Protein AF-A0A3B0SVL9-F1 (afdb_monomer_lite)

pLDDT: mean 78.17, std 12.05, range [46.22, 90.5]

Organism: NCBI:txid652676

Structure (mmCIF, N/CA/C/O backbone):
data_AF-A0A3B0SVL9-F1
#
_entry.id   AF-A0A3B0SVL9-F1
#
loop_
_atom_site.group_PDB
_atom_site.id
_atom_site.type_symbol
_atom_site.label_atom_id
_atom_site.label_alt_id
_atom_site.label_comp_id
_atom_site.label_asym_id
_atom_site.label_entity_id
_atom_site.label_seq_id
_atom_site.pdbx_PDB_ins_code
_atom_site.Cartn_x
_atom_site.Cartn_y
_atom_site.Cartn_z
_atom_site.occupancy
_atom_site.B_iso_or_equiv
_atom_site.auth_seq_id
_atom_site.auth_comp_id
_atom_site.auth_asym_id
_atom_site.auth_atom_id
_atom_site.pdbx_PDB_model_num
ATOM 1 N N . MET A 1 1 ? -23.549 -8.711 19.191 1.00 51.41 1 MET A N 1
ATOM 2 C CA . MET A 1 1 ? -23.671 -7.628 18.194 1.00 51.41 1 MET A CA 1
ATOM 3 C C . MET A 1 1 ? -22.413 -7.681 17.346 1.00 51.41 1 MET A C 1
ATOM 5 O O . MET A 1 1 ? -21.359 -7.804 17.965 1.00 51.41 1 MET A O 1
ATOM 9 N N . PRO A 1 2 ? -22.500 -7.694 16.004 1.00 63.06 2 PRO A N 1
ATOM 10 C CA . PRO A 1 2 ? -21.312 -7.568 15.161 1.00 63.06 2 PRO A CA 1
ATOM 11 C C . PRO A 1 2 ? -20.611 -6.244 15.475 1.00 63.06 2 PRO A C 1
ATOM 13 O O . PRO A 1 2 ? -21.262 -5.257 15.828 1.00 63.06 2 PRO A O 1
ATOM 16 N N . SER A 1 3 ? -19.283 -6.250 15.451 1.00 75.31 3 SER A N 1
ATOM 17 C CA . SER A 1 3 ? -18.502 -5.040 15.679 1.00 75.31 3 SER A CA 1
ATOM 18 C C . SER A 1 3 ? -18.530 -4.148 14.426 1.00 75.31 3 SER A C 1
ATOM 20 O O . SER A 1 3 ? -18.706 -4.655 13.318 1.00 75.31 3 SER A O 1
ATOM 22 N N . PRO A 1 4 ? -18.304 -2.827 14.550 1.00 76.62 4 PRO A N 1
ATOM 23 C CA . PRO A 1 4 ? -18.267 -1.923 13.396 1.00 76.62 4 PRO A CA 1
ATOM 24 C C . PRO A 1 4 ? -17.270 -2.338 12.301 1.00 76.62 4 PRO A C 1
ATOM 26 O O . PRO A 1 4 ? -17.451 -1.992 11.136 1.00 76.62 4 PRO A O 1
ATOM 29 N N . ILE A 1 5 ? -16.219 -3.085 12.661 1.00 78.06 5 ILE A N 1
ATOM 30 C CA . ILE A 1 5 ? -15.244 -3.612 11.703 1.00 78.06 5 ILE A CA 1
ATOM 31 C C . ILE A 1 5 ? -15.763 -4.864 10.971 1.00 78.06 5 ILE A C 1
ATOM 33 O O . ILE A 1 5 ? -15.481 -5.024 9.784 1.00 78.06 5 ILE A O 1
ATOM 37 N N . ASP A 1 6 ? -16.598 -5.689 11.613 1.00 79.69 6 ASP A N 1
ATOM 38 C CA . ASP A 1 6 ? -17.263 -6.833 10.968 1.00 79.69 6 ASP A CA 1
ATOM 39 C C . ASP A 1 6 ? -18.224 -6.362 9.865 1.00 79.69 6 ASP A C 1
ATOM 41 O O . ASP A 1 6 ? -18.243 -6.925 8.767 1.00 79.69 6 ASP A O 1
ATOM 45 N N . ASP A 1 7 ? -18.956 -5.272 10.115 1.00 83.81 7 ASP A N 1
ATOM 46 C CA . ASP A 1 7 ? -19.857 -4.660 9.131 1.00 83.81 7 ASP A CA 1
ATOM 47 C C . ASP A 1 7 ? -19.091 -4.082 7.928 1.00 83.81 7 ASP A C 1
ATOM 49 O O . ASP A 1 7 ? -19.568 -4.147 6.790 1.00 83.81 7 ASP A O 1
ATOM 53 N N . LEU A 1 8 ? -17.887 -3.539 8.149 1.00 85.25 8 LEU A N 1
ATOM 54 C CA . LEU A 1 8 ? -17.014 -3.078 7.066 1.00 85.25 8 LEU A CA 1
ATOM 55 C C . LEU A 1 8 ? -16.489 -4.248 6.233 1.00 85.25 8 LEU A C 1
ATOM 57 O O . LEU A 1 8 ? -16.515 -4.176 5.003 1.00 85.25 8 LEU A O 1
ATOM 61 N N . PHE A 1 9 ? -16.057 -5.342 6.867 1.00 85.12 9 PHE A N 1
ATOM 62 C CA . PHE A 1 9 ? -15.610 -6.533 6.142 1.00 85.12 9 PHE A CA 1
ATOM 63 C C . PHE A 1 9 ? -16.736 -7.165 5.320 1.00 85.12 9 PHE A C 1
ATOM 65 O O . PHE A 1 9 ? -16.508 -7.534 4.164 1.00 85.12 9 PHE A O 1
ATOM 72 N N . ALA A 1 10 ? -17.957 -7.217 5.858 1.00 87.12 10 ALA A N 1
ATOM 73 C CA . ALA A 1 10 ? -19.128 -7.685 5.123 1.00 87.12 10 ALA A CA 1
ATOM 74 C C . ALA A 1 10 ? -19.401 -6.824 3.875 1.00 87.12 10 ALA A C 1
ATOM 76 O O . ALA A 1 10 ? -19.573 -7.361 2.779 1.00 87.12 10 ALA A O 1
ATOM 77 N N . GLN A 1 11 ? -19.352 -5.493 4.002 1.00 86.69 11 GLN A N 1
ATOM 78 C CA . GLN A 1 11 ? -19.545 -4.573 2.872 1.00 86.69 11 GLN A CA 1
ATOM 79 C C . GLN A 1 11 ? -18.425 -4.663 1.822 1.00 86.69 11 GLN A C 1
ATOM 81 O O . GLN A 1 11 ? -18.690 -4.597 0.620 1.00 86.69 11 GLN A O 1
ATOM 86 N N . ILE A 1 12 ? -17.170 -4.842 2.246 1.00 88.06 12 ILE A N 1
ATOM 87 C CA . ILE A 1 12 ? -16.035 -5.052 1.334 1.00 88.06 12 ILE A CA 1
ATOM 88 C C . ILE A 1 12 ? -16.207 -6.363 0.557 1.00 88.06 12 ILE A C 1
ATOM 90 O O . ILE A 1 12 ? -15.920 -6.403 -0.644 1.00 88.06 12 ILE A O 1
ATOM 94 N N . SER A 1 13 ? -16.675 -7.422 1.220 1.00 87.25 13 SER A N 1
ATOM 95 C CA . SER A 1 13 ? -16.928 -8.725 0.599 1.00 87.25 13 SER A CA 1
ATOM 96 C C . SER A 1 13 ? -18.063 -8.656 -0.433 1.00 87.25 13 SER A C 1
ATOM 98 O O . SER A 1 13 ? -17.896 -9.123 -1.564 1.00 87.25 13 SER A O 1
ATOM 100 N N . ASP A 1 14 ? -19.166 -7.971 -0.105 1.00 90.50 14 ASP A N 1
ATOM 101 C CA . ASP A 1 14 ? -20.273 -7.717 -1.041 1.00 90.50 14 ASP A CA 1
ATOM 102 C C . ASP A 1 14 ? -19.797 -6.944 -2.280 1.00 90.50 14 ASP A C 1
ATOM 104 O O . ASP A 1 14 ? -20.001 -7.378 -3.416 1.00 90.50 14 ASP A O 1
ATOM 108 N N . LEU A 1 15 ? -19.069 -5.837 -2.083 1.00 87.50 15 LEU A N 1
ATOM 109 C CA . LEU A 1 15 ? -18.521 -5.055 -3.195 1.00 87.50 15 LEU A CA 1
ATOM 110 C C . LEU A 1 15 ? -17.553 -5.865 -4.052 1.00 87.50 15 LEU A C 1
ATOM 112 O O . LEU A 1 15 ? -17.566 -5.729 -5.271 1.00 87.50 15 LEU A O 1
ATOM 116 N N . SER A 1 16 ? -16.719 -6.703 -3.440 1.00 87.25 16 SER A N 1
ATOM 117 C CA . SER A 1 16 ? -15.770 -7.545 -4.175 1.00 87.25 16 SER A CA 1
ATOM 118 C C . SER A 1 16 ? -16.494 -8.562 -5.051 1.00 87.25 16 SER A C 1
ATOM 120 O O . SER A 1 16 ? -16.136 -8.714 -6.216 1.00 87.25 16 SER A O 1
ATOM 122 N N . THR A 1 17 ? -17.555 -9.177 -4.528 1.00 89.69 17 THR A N 1
ATOM 123 C CA . THR A 1 17 ? -18.405 -10.113 -5.277 1.00 89.69 17 THR A CA 1
ATOM 124 C C . THR A 1 17 ? -19.096 -9.412 -6.447 1.00 89.69 17 THR A C 1
ATOM 126 O O . THR A 1 17 ? -19.097 -9.917 -7.567 1.00 89.69 17 THR A O 1
ATOM 129 N N . ARG A 1 18 ? -19.623 -8.203 -6.221 1.00 87.69 18 ARG A N 1
ATOM 130 C CA . ARG A 1 18 ? -20.290 -7.406 -7.263 1.00 87.69 18 ARG A CA 1
ATOM 131 C C . ARG A 1 18 ? -19.320 -6.943 -8.341 1.00 87.69 18 ARG A C 1
ATOM 133 O O . ARG A 1 18 ? -19.654 -7.030 -9.510 1.00 87.69 18 ARG A O 1
ATOM 140 N N . ILE A 1 19 ? -18.119 -6.502 -7.968 1.00 87.75 19 ILE A N 1
ATOM 141 C CA . ILE A 1 19 ? -17.065 -6.113 -8.919 1.00 87.75 19 ILE A CA 1
ATOM 142 C C . ILE A 1 19 ? -16.617 -7.312 -9.758 1.00 87.75 19 ILE A C 1
ATOM 144 O O . ILE A 1 19 ? -16.438 -7.163 -10.961 1.00 87.75 19 ILE A O 1
ATOM 148 N N . ALA A 1 20 ? -16.460 -8.490 -9.146 1.00 87.75 20 ALA A N 1
ATOM 149 C CA . ALA A 1 20 ? -16.046 -9.704 -9.850 1.00 87.75 20 ALA A CA 1
ATOM 150 C C . ALA A 1 20 ? -17.087 -10.191 -10.872 1.00 87.75 20 ALA A C 1
ATOM 152 O O . ALA A 1 20 ? -16.723 -10.827 -11.855 1.00 87.75 20 ALA A O 1
ATOM 153 N N . ALA A 1 21 ? -18.367 -9.882 -10.650 1.00 89.94 21 ALA A N 1
ATOM 154 C CA . ALA A 1 21 ? -19.454 -10.200 -11.571 1.00 89.94 21 ALA A CA 1
ATOM 155 C C . ALA A 1 21 ? -19.612 -9.187 -12.724 1.00 89.94 21 ALA A C 1
ATOM 157 O O . ALA A 1 21 ? -20.416 -9.427 -13.623 1.00 89.94 21 ALA A O 1
ATOM 158 N N . LEU A 1 22 ? -18.892 -8.058 -12.700 1.00 88.88 22 LEU A N 1
ATOM 159 C CA . LEU A 1 22 ? -18.937 -7.037 -13.748 1.00 88.88 22 LEU A CA 1
ATOM 160 C C . LEU A 1 22 ? -17.785 -7.208 -14.734 1.00 88.88 22 LEU A C 1
ATOM 162 O O . LEU A 1 22 ? -16.648 -7.470 -14.339 1.00 88.88 22 LEU A O 1
ATOM 166 N N . ASP A 1 23 ? -18.059 -6.949 -16.009 1.00 87.62 23 ASP A N 1
ATOM 167 C CA . ASP A 1 23 ? -17.023 -6.875 -17.036 1.00 87.62 23 ASP A CA 1
ATOM 168 C C . ASP A 1 23 ? -16.030 -5.736 -16.759 1.00 87.62 23 ASP A C 1
ATOM 170 O O . ASP A 1 23 ? -16.363 -4.721 -16.140 1.00 87.62 23 ASP A O 1
ATOM 174 N N . GLU A 1 24 ? -14.787 -5.878 -17.223 1.00 80.31 24 GLU A N 1
ATOM 175 C CA . GLU A 1 24 ? -13.749 -4.847 -17.029 1.00 80.31 24 GLU A CA 1
ATOM 176 C C . GLU A 1 24 ? -14.094 -3.510 -17.693 1.00 80.31 24 GLU A C 1
ATOM 178 O O . GLU A 1 24 ? -13.673 -2.449 -17.229 1.00 80.31 24 GLU A O 1
ATOM 183 N N . SER A 1 25 ? -14.888 -3.552 -18.762 1.00 86.19 25 SER A N 1
ATOM 184 C CA . SER A 1 25 ? -15.361 -2.377 -19.490 1.00 86.19 25 SER A CA 1
ATOM 185 C C . SER A 1 25 ? -16.575 -1.704 -18.840 1.00 86.19 25 SER A C 1
ATOM 187 O O . SER A 1 25 ? -16.985 -0.633 -19.297 1.00 86.19 25 SER A O 1
ATOM 189 N N . ASP A 1 26 ? -17.142 -2.281 -17.774 1.00 84.12 26 ASP A N 1
ATOM 190 C CA . ASP A 1 26 ? -18.340 -1.744 -17.142 1.00 84.12 26 ASP A CA 1
ATOM 191 C C . ASP A 1 26 ? -18.043 -0.395 -16.446 1.00 84.12 26 ASP A C 1
ATOM 193 O O . ASP A 1 26 ? -17.188 -0.303 -15.554 1.00 84.12 26 ASP A O 1
ATOM 197 N N . PRO A 1 27 ? -18.759 0.690 -16.798 1.00 84.38 27 PRO A N 1
ATOM 198 C CA . PRO A 1 27 ? -18.498 2.021 -16.252 1.00 84.38 27 PRO A CA 1
ATOM 199 C C . PRO A 1 27 ? -18.781 2.126 -14.744 1.00 84.38 27 PRO A C 1
ATOM 201 O O . PRO A 1 27 ? -18.231 2.998 -14.061 1.00 84.38 27 PRO A O 1
ATOM 204 N N . THR A 1 28 ? -19.624 1.249 -14.195 1.00 87.50 28 THR A N 1
ATOM 205 C CA . THR A 1 28 ? -19.950 1.200 -12.765 1.00 87.50 28 THR A CA 1
ATOM 206 C C . THR A 1 28 ? -18.858 0.518 -11.945 1.00 87.50 28 THR A C 1
ATOM 208 O O . THR A 1 28 ? -18.678 0.863 -10.771 1.00 87.50 28 THR A O 1
ATOM 211 N N . ARG A 1 29 ? -18.046 -0.348 -12.567 1.00 86.19 29 ARG A N 1
ATOM 212 C CA . ARG A 1 29 ? -16.949 -1.077 -11.917 1.00 86.19 29 ARG A CA 1
ATOM 213 C C . ARG A 1 29 ? -15.943 -0.141 -11.252 1.00 86.19 29 ARG A C 1
ATOM 215 O O . ARG A 1 29 ? -15.697 -0.264 -10.054 1.00 86.19 29 ARG A O 1
ATOM 222 N N . LYS A 1 30 ? -15.483 0.900 -11.958 1.00 84.25 30 LYS A N 1
ATOM 223 C CA . LYS A 1 30 ? -14.562 1.920 -11.402 1.00 84.25 30 LYS A CA 1
ATOM 224 C C . LYS A 1 30 ? -15.134 2.666 -10.194 1.00 84.25 30 LYS A C 1
ATOM 226 O O . LYS A 1 30 ? -14.398 3.130 -9.323 1.00 84.25 30 LYS A O 1
ATOM 231 N N . LYS A 1 31 ? -16.456 2.863 -10.138 1.00 87.19 31 LYS A N 1
ATOM 232 C CA . LYS A 1 31 ? -17.105 3.501 -8.982 1.00 87.19 31 LYS A CA 1
ATOM 233 C C . LYS A 1 31 ? -17.123 2.550 -7.785 1.00 87.19 31 LYS A C 1
ATOM 235 O O . LYS A 1 31 ? -16.811 2.976 -6.676 1.00 87.19 31 LYS A O 1
ATOM 240 N N . LEU A 1 32 ? -17.444 1.280 -8.013 1.00 86.12 32 LEU A N 1
ATOM 241 C CA . LEU A 1 32 ? -17.458 0.258 -6.968 1.00 86.12 32 LEU A CA 1
ATOM 242 C C . LEU A 1 32 ? -16.052 -0.034 -6.432 1.00 86.12 32 LEU A C 1
ATOM 244 O O . LEU A 1 32 ? -15.886 -0.153 -5.223 1.00 86.12 32 LEU A O 1
ATOM 248 N N . GLU A 1 33 ? -15.033 -0.064 -7.291 1.00 85.88 33 GLU A N 1
ATOM 249 C CA . GLU A 1 33 ? -13.631 -0.224 -6.884 1.00 85.88 33 GLU A CA 1
ATOM 250 C C . GLU A 1 33 ? -13.172 0.916 -5.973 1.00 85.88 33 GLU A C 1
ATOM 252 O O . GLU A 1 33 ? -12.617 0.655 -4.907 1.00 85.88 33 GLU A O 1
ATOM 257 N N . ARG A 1 34 ? -13.491 2.172 -6.319 1.00 85.19 34 ARG A N 1
ATOM 258 C CA . ARG A 1 34 ? -13.214 3.326 -5.446 1.00 85.19 34 ARG A CA 1
ATOM 259 C C . ARG A 1 34 ? -13.925 3.219 -4.098 1.00 85.19 34 ARG A C 1
ATOM 261 O O . ARG A 1 34 ? -13.316 3.485 -3.065 1.00 85.19 34 ARG A O 1
ATOM 268 N N . ASN A 1 35 ? -15.188 2.790 -4.089 1.00 85.69 35 ASN A N 1
ATOM 269 C CA . ASN A 1 35 ? -15.923 2.568 -2.842 1.00 85.69 35 ASN A CA 1
ATOM 270 C C . ASN A 1 35 ? -15.291 1.451 -1.997 1.00 85.69 35 ASN A C 1
ATOM 272 O O . ASN A 1 35 ? -15.164 1.603 -0.785 1.00 85.69 35 ASN A O 1
ATOM 276 N N . ARG A 1 36 ? -14.847 0.358 -2.628 1.00 87.38 36 ARG A N 1
ATOM 277 C CA . ARG A 1 36 ? -14.160 -0.749 -1.951 1.00 87.38 36 ARG A CA 1
ATOM 278 C C . ARG A 1 36 ? -12.841 -0.292 -1.327 1.00 87.38 36 ARG A C 1
ATOM 280 O O . ARG A 1 36 ? -12.551 -0.682 -0.201 1.00 87.38 36 ARG A O 1
ATOM 287 N N . VAL A 1 37 ? -12.059 0.530 -2.033 1.00 83.81 37 VAL A N 1
ATOM 288 C CA . VAL A 1 37 ? -10.816 1.121 -1.502 1.00 83.81 37 VAL A CA 1
ATOM 289 C C . VAL A 1 37 ? -11.117 1.986 -0.280 1.00 83.81 37 VAL A C 1
ATOM 291 O O . VAL A 1 37 ? -10.548 1.749 0.779 1.00 83.81 37 VAL A O 1
ATOM 294 N N . ARG A 1 38 ? -12.107 2.882 -0.367 1.00 85.19 38 ARG A N 1
ATOM 295 C CA . ARG A 1 38 ? -12.511 3.722 0.769 1.00 85.19 38 ARG A CA 1
ATOM 296 C C . ARG A 1 38 ? -12.923 2.901 1.998 1.00 85.19 38 ARG A C 1
ATOM 298 O O . ARG A 1 38 ? -12.527 3.240 3.108 1.00 85.19 38 ARG A O 1
ATOM 305 N N . LEU A 1 39 ? -13.714 1.838 1.825 1.00 85.12 39 LEU A N 1
ATOM 306 C CA . LEU A 1 39 ? -14.107 0.976 2.947 1.00 85.12 39 LEU A CA 1
ATOM 307 C C . LEU A 1 39 ? -12.910 0.219 3.537 1.00 85.12 39 LEU A C 1
ATOM 309 O O . LEU A 1 39 ? -12.837 0.059 4.753 1.00 85.12 39 LEU A O 1
ATOM 313 N N . ARG A 1 40 ? -11.956 -0.213 2.701 1.00 84.81 40 ARG A N 1
ATOM 314 C CA . ARG A 1 40 ? -10.697 -0.813 3.169 1.00 84.81 40 ARG A CA 1
ATOM 315 C C . ARG A 1 40 ? -9.874 0.168 3.995 1.00 84.81 40 ARG A C 1
ATOM 317 O O . ARG A 1 40 ? -9.377 -0.225 5.044 1.00 84.81 40 ARG A O 1
ATOM 324 N N . ASP A 1 41 ? -9.783 1.423 3.569 1.00 80.81 41 ASP A N 1
ATOM 325 C CA . ASP A 1 41 ? -9.073 2.459 4.322 1.00 80.81 41 ASP A CA 1
ATOM 326 C C . ASP A 1 41 ? -9.753 2.745 5.669 1.00 80.81 41 ASP A C 1
ATOM 328 O O . ASP A 1 41 ? -9.077 2.881 6.686 1.00 80.81 41 ASP A O 1
ATOM 332 N N . GLN A 1 42 ? -11.091 2.759 5.710 1.00 81.56 42 GLN A N 1
ATOM 333 C CA . GLN A 1 42 ? -11.843 2.883 6.965 1.00 81.56 42 GLN A CA 1
ATOM 334 C C . GLN A 1 42 ? -11.622 1.683 7.894 1.00 81.56 42 GLN A C 1
ATOM 336 O O . GLN A 1 42 ? -11.396 1.871 9.087 1.00 81.56 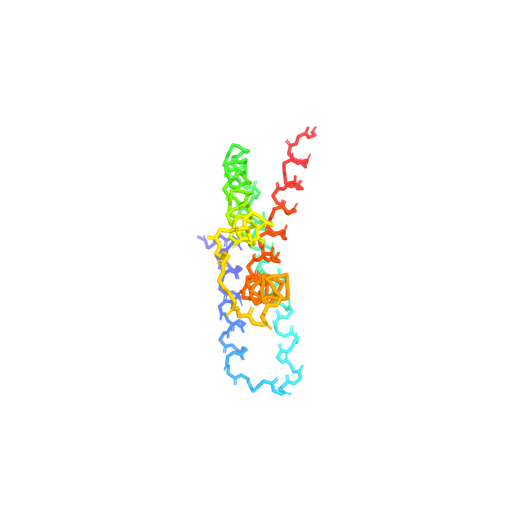42 GLN A O 1
ATOM 341 N N . ALA A 1 43 ? -11.644 0.459 7.360 1.00 82.19 43 ALA A N 1
ATOM 342 C CA . ALA A 1 43 ? -11.381 -0.746 8.143 1.00 82.19 43 ALA A CA 1
ATOM 343 C C . ALA A 1 43 ? -9.946 -0.757 8.689 1.00 82.19 43 ALA A C 1
ATOM 345 O O . ALA A 1 43 ? -9.742 -1.090 9.854 1.00 82.19 43 ALA A O 1
ATOM 346 N N . ALA A 1 44 ? -8.971 -0.335 7.878 1.00 77.75 44 ALA A N 1
ATOM 347 C CA . ALA A 1 44 ? -7.584 -0.181 8.301 1.00 77.75 44 ALA A CA 1
ATOM 348 C C . ALA A 1 44 ? -7.453 0.859 9.421 1.00 77.75 44 ALA A C 1
ATOM 350 O O . ALA A 1 44 ? -6.834 0.572 10.436 1.00 77.75 44 ALA A O 1
ATOM 351 N N . SER A 1 45 ? -8.105 2.019 9.293 1.00 78.31 45 SER A N 1
ATOM 352 C CA . SER A 1 45 ? -8.098 3.058 10.330 1.00 78.31 45 SER A CA 1
ATOM 353 C C . SER A 1 45 ? -8.685 2.568 11.659 1.00 78.31 45 SER A C 1
ATOM 355 O O . SER A 1 45 ? -8.089 2.813 12.704 1.00 78.31 45 SER A O 1
ATOM 357 N N . ILE A 1 46 ? -9.800 1.826 11.641 1.00 77.94 46 ILE A N 1
ATOM 358 C CA . ILE A 1 46 ? -10.388 1.243 12.861 1.00 77.94 46 ILE A CA 1
ATOM 359 C C . ILE A 1 46 ? -9.475 0.166 13.454 1.00 77.94 46 ILE A C 1
ATOM 361 O O . ILE A 1 46 ? -9.287 0.125 14.668 1.00 77.94 46 ILE A O 1
ATOM 365 N N . ALA A 1 47 ? -8.903 -0.696 12.609 1.00 74.88 47 ALA A N 1
ATOM 366 C CA . ALA A 1 47 ? -7.965 -1.721 13.053 1.00 74.88 47 ALA A CA 1
ATOM 367 C C . ALA A 1 47 ? -6.710 -1.105 13.683 1.00 74.88 47 ALA A C 1
ATOM 369 O O . ALA A 1 47 ? -6.203 -1.628 14.672 1.00 74.88 47 ALA A O 1
ATOM 370 N N . ASP A 1 48 ? -6.229 0.010 13.133 1.00 72.31 48 ASP A N 1
ATOM 371 C CA . ASP A 1 48 ? -5.040 0.707 13.606 1.00 72.31 48 ASP A CA 1
ATOM 372 C C . ASP A 1 48 ? -5.306 1.571 14.855 1.00 72.31 48 ASP A C 1
ATOM 374 O O . ASP A 1 48 ? -4.424 1.669 15.706 1.00 72.31 48 ASP A O 1
ATOM 378 N N . ALA A 1 49 ? -6.518 2.111 15.039 1.00 69.94 49 ALA A N 1
ATOM 379 C CA . ALA A 1 49 ? -6.891 2.948 16.190 1.00 69.94 49 ALA A CA 1
ATOM 380 C C . ALA A 1 49 ? -6.794 2.238 17.558 1.00 69.94 49 ALA A C 1
ATOM 382 O O . ALA A 1 49 ? -6.760 2.895 18.595 1.00 69.94 49 ALA A O 1
ATOM 383 N N . GLY A 1 50 ? -6.752 0.901 17.578 1.00 67.25 50 GLY A N 1
ATOM 384 C CA . GLY A 1 50 ? -6.575 0.101 18.795 1.00 67.25 50 GLY A CA 1
ATOM 385 C C . GLY A 1 50 ? -5.171 -0.478 18.979 1.00 67.25 50 GLY A C 1
ATOM 386 O O . GLY A 1 50 ? -4.965 -1.282 19.892 1.00 67.25 50 GLY A O 1
ATOM 387 N N . ARG A 1 51 ? -4.211 -0.159 18.102 1.00 74.50 51 ARG A N 1
ATOM 388 C CA . ARG A 1 51 ? -2.894 -0.806 18.130 1.00 74.50 51 ARG A CA 1
ATOM 389 C C . ARG A 1 51 ? -1.978 -0.152 19.146 1.00 74.50 51 ARG A C 1
ATOM 391 O O . ARG A 1 51 ? -1.863 1.064 19.232 1.00 74.50 51 ARG A O 1
ATOM 398 N N . HIS A 1 52 ? -1.266 -0.998 19.883 1.00 77.75 52 HIS A N 1
ATOM 399 C CA . HIS A 1 52 ? -0.213 -0.542 20.773 1.00 77.75 52 HIS A CA 1
ATOM 400 C C . HIS A 1 52 ? 0.892 0.153 19.948 1.00 77.75 52 HIS A C 1
ATOM 402 O O . HIS A 1 52 ? 1.317 -0.419 18.936 1.00 77.75 52 HIS A O 1
ATOM 408 N N . PRO A 1 53 ? 1.409 1.325 20.367 1.00 78.19 53 PRO A N 1
ATOM 409 C CA . PRO A 1 53 ? 2.422 2.073 19.613 1.00 78.19 53 PRO A CA 1
ATOM 410 C C . PRO A 1 53 ? 3.653 1.239 19.241 1.00 78.19 53 PRO A C 1
ATOM 412 O O . PRO A 1 53 ? 4.204 1.372 18.152 1.00 78.19 53 PRO A O 1
ATOM 415 N N . GLU A 1 54 ? 4.050 0.314 20.116 1.00 79.25 54 GLU A N 1
ATOM 416 C CA . GLU A 1 54 ? 5.172 -0.590 19.847 1.00 79.25 54 GLU A CA 1
ATOM 417 C C . GLU A 1 54 ? 4.891 -1.573 18.701 1.00 79.25 54 GLU A C 1
ATOM 419 O O . GLU A 1 54 ? 5.767 -1.851 17.889 1.00 79.25 54 GLU A O 1
ATOM 424 N N . SER A 1 55 ? 3.650 -2.048 18.559 1.00 80.00 55 SER A N 1
ATOM 425 C CA . SER A 1 55 ? 3.260 -2.885 17.418 1.00 80.00 55 SER A CA 1
ATOM 426 C C . SER A 1 55 ? 3.297 -2.104 16.105 1.00 80.00 55 SER A C 1
ATOM 428 O O . SER A 1 55 ? 3.676 -2.659 15.077 1.00 80.00 55 SER A O 1
ATOM 430 N N . VAL A 1 56 ? 2.939 -0.816 16.140 1.00 82.75 56 VAL A N 1
ATOM 431 C CA . VAL A 1 56 ? 3.032 0.082 14.980 1.00 82.75 56 VAL A CA 1
ATOM 432 C C . VAL A 1 56 ? 4.499 0.316 14.599 1.00 82.75 56 VAL A C 1
ATOM 434 O O . VAL A 1 56 ? 4.844 0.220 13.423 1.00 82.75 56 VAL A O 1
ATOM 437 N N . ARG A 1 57 ? 5.387 0.535 15.579 1.00 82.81 57 ARG A N 1
ATOM 438 C CA . ARG A 1 57 ? 6.837 0.675 15.348 1.00 82.81 57 ARG A CA 1
ATOM 439 C C . ARG A 1 57 ? 7.466 -0.573 14.732 1.00 82.81 57 ARG A C 1
ATOM 441 O O . ARG A 1 57 ? 8.195 -0.445 13.752 1.00 82.81 57 ARG A O 1
ATOM 448 N N . LEU A 1 58 ? 7.155 -1.760 15.257 1.00 84.50 58 LEU A N 1
ATOM 449 C CA . LEU A 1 58 ? 7.666 -3.026 14.716 1.00 84.50 58 LEU A CA 1
ATOM 450 C C . LEU A 1 58 ? 7.203 -3.266 13.270 1.00 84.50 58 LEU A C 1
ATOM 452 O O . LEU A 1 58 ? 7.970 -3.763 12.446 1.00 84.50 58 LEU A O 1
ATOM 456 N N . GLU A 1 59 ? 5.967 -2.888 12.929 1.00 85.50 59 GLU A N 1
ATOM 457 C CA . GLU A 1 59 ? 5.488 -2.977 11.544 1.00 85.50 59 GLU A CA 1
ATOM 458 C C . GLU A 1 59 ? 6.212 -1.990 10.623 1.00 85.50 59 GLU A C 1
ATOM 460 O O . GLU A 1 59 ? 6.603 -2.367 9.519 1.00 85.50 59 GLU A O 1
ATOM 465 N N . ILE A 1 60 ? 6.455 -0.755 11.078 1.00 87.62 60 ILE A N 1
ATOM 466 C CA . ILE A 1 60 ? 7.268 0.214 10.331 1.00 87.62 60 ILE A CA 1
ATOM 467 C C . ILE A 1 60 ? 8.664 -0.356 10.066 1.00 87.62 60 ILE A C 1
ATOM 469 O O . ILE A 1 60 ? 9.117 -0.319 8.923 1.00 87.62 60 ILE A O 1
ATOM 473 N N . GLU A 1 61 ? 9.324 -0.917 11.082 1.00 88.56 61 GLU A N 1
ATOM 474 C CA . GLU A 1 61 ? 10.647 -1.531 10.936 1.00 88.56 61 GLU A CA 1
ATOM 475 C C . GLU A 1 61 ? 10.618 -2.689 9.927 1.00 88.56 61 GLU A C 1
ATOM 477 O O . GLU A 1 61 ? 11.462 -2.771 9.032 1.00 88.56 61 GLU A O 1
ATOM 482 N N . SER A 1 62 ? 9.604 -3.555 10.001 1.00 87.12 62 SER A N 1
ATOM 483 C CA . SER A 1 62 ? 9.426 -4.653 9.049 1.00 87.12 62 SER A CA 1
ATOM 484 C C . SER A 1 62 ? 9.249 -4.158 7.609 1.00 87.12 62 SER A C 1
ATOM 486 O O . SER A 1 62 ? 9.889 -4.694 6.698 1.00 87.12 62 S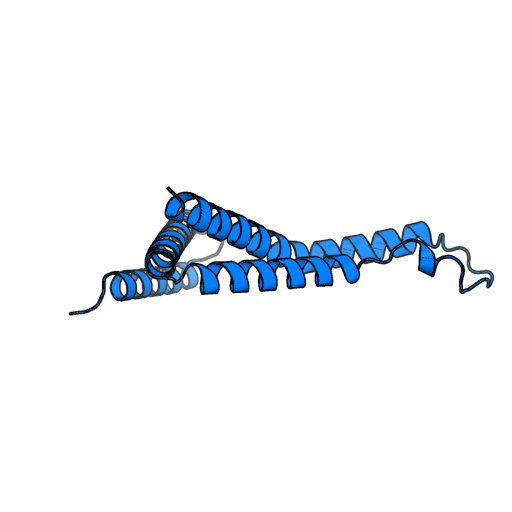ER A O 1
ATOM 488 N N . ILE A 1 63 ? 8.436 -3.120 7.392 1.00 89.38 63 ILE A N 1
ATOM 489 C CA . ILE A 1 63 ? 8.223 -2.526 6.065 1.00 89.38 63 ILE A CA 1
ATOM 490 C C . ILE A 1 63 ? 9.510 -1.872 5.550 1.00 89.38 63 ILE A C 1
ATOM 492 O O . ILE A 1 63 ? 9.877 -2.061 4.389 1.00 89.38 63 ILE A O 1
ATOM 496 N N . GLN A 1 64 ? 10.236 -1.149 6.405 1.00 89.00 64 GLN A N 1
ATOM 497 C CA . GLN A 1 64 ? 11.524 -0.549 6.050 1.00 89.00 64 GLN A CA 1
ATOM 498 C C . GLN A 1 64 ? 12.551 -1.612 5.656 1.00 89.00 64 GLN A C 1
ATOM 500 O O . GLN A 1 64 ? 13.224 -1.460 4.637 1.00 89.00 64 GLN A O 1
ATOM 505 N N . ASN A 1 65 ? 12.621 -2.717 6.400 1.00 87.94 65 ASN A N 1
ATOM 506 C CA . ASN A 1 65 ? 13.483 -3.850 6.074 1.00 87.94 65 ASN A CA 1
ATOM 507 C C . ASN A 1 65 ? 13.109 -4.474 4.726 1.00 87.94 65 ASN A C 1
ATOM 509 O O . ASN A 1 65 ? 13.992 -4.793 3.930 1.00 87.94 65 ASN A O 1
ATOM 513 N N . ARG A 1 66 ? 11.813 -4.600 4.419 1.00 89.25 66 ARG A N 1
ATOM 514 C CA . ARG A 1 66 ? 11.359 -5.123 3.125 1.00 89.25 66 ARG A CA 1
ATOM 515 C C . ARG A 1 66 ? 11.729 -4.198 1.964 1.00 89.25 66 ARG A C 1
ATOM 517 O O . ARG A 1 66 ? 12.266 -4.666 0.962 1.00 89.25 66 ARG A O 1
ATOM 524 N N . LEU A 1 67 ? 11.523 -2.890 2.113 1.00 88.25 67 LEU A N 1
ATOM 525 C CA . LEU A 1 67 ? 11.944 -1.896 1.119 1.00 88.25 67 LEU A CA 1
ATOM 526 C C . LEU A 1 67 ? 13.470 -1.890 0.931 1.00 88.25 67 LEU A C 1
ATOM 528 O O . LEU A 1 67 ? 13.958 -1.772 -0.195 1.00 88.25 67 LEU A O 1
ATOM 532 N N . ALA A 1 68 ? 14.234 -2.055 2.013 1.00 87.31 68 ALA A N 1
ATOM 533 C CA . ALA A 1 68 ? 15.685 -2.182 1.955 1.00 87.31 68 ALA A CA 1
ATOM 534 C C . ALA A 1 68 ? 16.120 -3.460 1.219 1.00 87.31 68 ALA A C 1
ATOM 536 O O . ALA A 1 68 ? 17.043 -3.398 0.413 1.00 87.31 68 ALA A O 1
ATOM 537 N N . GLN A 1 69 ? 15.434 -4.591 1.419 1.00 84.81 69 GLN A N 1
ATOM 538 C CA . GLN A 1 69 ? 15.689 -5.826 0.667 1.00 84.81 69 GLN A CA 1
ATOM 539 C C . GLN A 1 69 ? 15.444 -5.645 -0.832 1.00 84.81 69 GLN A C 1
ATOM 541 O O . GLN A 1 69 ? 16.310 -6.004 -1.624 1.00 84.81 69 GLN A O 1
ATOM 546 N N . ILE A 1 70 ? 14.307 -5.059 -1.227 1.00 84.31 70 ILE A N 1
ATOM 547 C CA . ILE A 1 70 ? 13.989 -4.798 -2.642 1.00 84.31 70 ILE A CA 1
ATOM 548 C C . ILE A 1 70 ? 15.053 -3.883 -3.264 1.00 84.31 70 ILE A C 1
ATOM 550 O O . ILE A 1 70 ? 15.543 -4.142 -4.362 1.00 84.31 70 ILE A O 1
ATOM 554 N N . ASN A 1 71 ? 15.478 -2.841 -2.545 1.00 83.81 71 ASN A N 1
ATOM 555 C CA . ASN A 1 71 ? 16.565 -1.981 -3.008 1.00 83.81 71 ASN A CA 1
ATOM 556 C C . ASN A 1 71 ? 17.923 -2.698 -3.044 1.00 83.81 71 ASN A C 1
ATOM 558 O O . ASN A 1 71 ? 18.707 -2.439 -3.951 1.00 83.81 71 ASN A O 1
ATOM 562 N N . GLY A 1 72 ? 18.191 -3.617 -2.117 1.00 83.19 72 GLY A N 1
ATOM 563 C CA . GLY A 1 72 ? 19.408 -4.429 -2.083 1.00 83.19 72 GLY A CA 1
ATOM 564 C C . GLY A 1 72 ? 19.506 -5.461 -3.211 1.00 83.19 72 GLY A C 1
ATOM 565 O O . GLY A 1 72 ? 20.605 -5.908 -3.524 1.00 83.19 72 GLY A O 1
ATOM 566 N N . MET A 1 73 ? 18.389 -5.812 -3.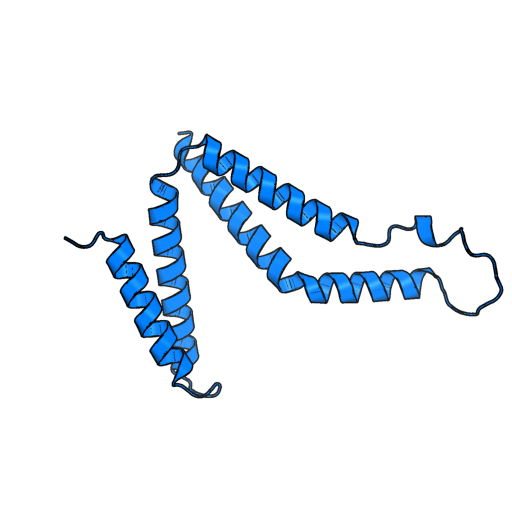858 1.00 83.06 73 MET A N 1
ATOM 567 C CA . MET A 1 73 ? 18.389 -6.643 -5.070 1.00 83.06 73 MET A CA 1
ATOM 568 C C . MET A 1 73 ? 18.878 -5.884 -6.311 1.00 83.06 73 MET A C 1
ATOM 570 O O . MET A 1 73 ? 19.198 -6.513 -7.321 1.00 83.06 73 MET A O 1
ATOM 574 N N . LYS A 1 74 ? 18.936 -4.546 -6.264 1.00 81.88 74 LYS A N 1
ATOM 575 C CA . LYS A 1 74 ? 19.469 -3.753 -7.373 1.00 81.88 74 LYS A CA 1
ATOM 576 C C . LYS A 1 74 ? 20.964 -4.005 -7.507 1.00 81.88 74 LYS A C 1
ATOM 578 O O . LYS A 1 74 ? 21.721 -3.963 -6.539 1.00 81.88 74 LYS A O 1
ATOM 583 N N . ILE A 1 75 ? 21.394 -4.216 -8.742 1.00 74.38 75 ILE A N 1
ATOM 584 C CA . ILE A 1 75 ? 22.802 -4.343 -9.087 1.00 74.38 75 ILE A CA 1
ATOM 585 C C . ILE A 1 75 ? 23.429 -2.954 -8.949 1.00 74.38 75 ILE A C 1
ATOM 587 O O . ILE A 1 75 ? 23.177 -2.073 -9.775 1.00 74.38 75 ILE A O 1
ATOM 591 N N . THR A 1 76 ? 24.222 -2.759 -7.898 1.00 66.19 76 THR A N 1
ATOM 592 C CA . THR A 1 76 ? 25.133 -1.618 -7.755 1.00 66.19 76 THR A CA 1
ATOM 593 C C . THR A 1 76 ? 26.428 -1.893 -8.527 1.00 66.19 76 THR A C 1
ATOM 595 O O . THR A 1 76 ? 26.764 -3.045 -8.811 1.00 66.19 76 THR A O 1
ATOM 598 N N . GLU A 1 77 ? 27.137 -0.832 -8.919 1.00 57.34 77 GLU A N 1
ATOM 599 C CA . GLU A 1 77 ? 28.227 -0.806 -9.917 1.00 57.34 77 GLU A CA 1
ATOM 600 C C . GLU A 1 77 ? 29.343 -1.866 -9.741 1.00 57.34 77 GLU A C 1
ATOM 602 O O . GLU A 1 77 ? 30.037 -2.202 -10.698 1.00 57.34 77 GLU A O 1
ATOM 607 N N . GLY A 1 78 ? 29.473 -2.497 -8.569 1.00 49.38 78 GLY A N 1
ATOM 608 C CA . GLY A 1 78 ? 30.500 -3.503 -8.267 1.00 49.38 78 GLY A CA 1
ATOM 609 C C . GLY A 1 78 ? 30.418 -4.841 -9.025 1.00 49.38 78 GLY A C 1
ATOM 610 O O . GLY A 1 78 ? 31.333 -5.657 -8.902 1.00 49.38 78 GLY A O 1
ATOM 611 N N . TYR A 1 79 ? 29.365 -5.107 -9.809 1.00 47.22 79 TYR A N 1
ATOM 612 C CA . TYR A 1 79 ? 29.304 -6.309 -10.663 1.00 47.22 79 TYR A CA 1
ATOM 613 C C . TYR A 1 79 ? 29.997 -6.129 -12.026 1.00 47.22 79 TYR A C 1
ATOM 615 O O . TYR A 1 79 ? 30.229 -7.118 -12.724 1.00 47.22 79 TYR A O 1
ATOM 623 N N . GLN A 1 80 ? 30.349 -4.894 -12.404 1.00 49.28 80 GLN A N 1
ATOM 624 C CA . GLN A 1 80 ? 30.920 -4.597 -13.722 1.00 49.28 80 GLN A CA 1
ATOM 625 C C . GLN A 1 80 ? 32.388 -5.004 -13.881 1.00 49.28 80 GLN A C 1
ATOM 627 O O . GLN A 1 80 ? 32.833 -5.241 -14.999 1.00 49.28 80 GLN A O 1
ATOM 632 N N . GLU A 1 81 ? 33.141 -5.160 -12.792 1.00 50.19 81 GLU A N 1
ATOM 633 C CA . GLU A 1 81 ? 34.595 -5.360 -12.888 1.00 50.19 81 GLU A CA 1
ATOM 634 C C . GLU A 1 81 ? 35.044 -6.831 -12.871 1.00 50.19 81 GLU A C 1
ATOM 636 O O . GLU A 1 81 ? 36.181 -7.138 -13.225 1.00 50.19 81 GLU A O 1
ATOM 641 N N . LYS A 1 82 ? 34.184 -7.786 -12.485 1.00 51.94 82 LYS A N 1
ATOM 642 C CA . LYS A 1 82 ? 34.642 -9.161 -12.184 1.00 51.94 82 LYS A CA 1
ATOM 643 C C . LYS A 1 82 ? 34.669 -10.140 -13.359 1.00 51.94 82 LYS A C 1
ATOM 645 O O . LYS A 1 82 ? 35.159 -11.255 -13.190 1.00 51.94 82 LYS A O 1
ATOM 650 N N . ARG A 1 83 ? 34.178 -9.779 -14.549 1.00 51.41 83 ARG A N 1
ATOM 651 C CA . ARG A 1 83 ? 34.218 -10.666 -15.730 1.00 51.41 83 ARG A CA 1
ATOM 652 C C . ARG A 1 83 ? 34.836 -9.964 -16.937 1.00 51.41 83 ARG A C 1
ATOM 654 O O . ARG A 1 83 ? 34.174 -9.690 -17.929 1.00 51.41 83 ARG A O 1
ATOM 661 N N . GLY A 1 84 ? 36.141 -9.711 -16.844 1.00 54.25 84 GLY A N 1
ATOM 662 C CA . GLY A 1 84 ? 36.990 -9.274 -17.953 1.00 54.25 84 GLY A CA 1
ATOM 663 C C . GLY A 1 84 ? 37.159 -10.350 -19.032 1.00 54.25 84 GLY A C 1
ATOM 664 O O . GLY A 1 84 ? 38.199 -10.995 -19.120 1.00 54.25 84 GLY A O 1
ATOM 665 N N . GLY A 1 85 ? 36.148 -10.539 -19.877 1.00 48.84 85 GLY A N 1
ATOM 666 C CA . GLY A 1 85 ? 36.232 -11.421 -21.038 1.00 48.84 85 GLY A CA 1
ATOM 667 C C . GLY A 1 85 ? 35.424 -10.863 -22.199 1.00 48.84 85 GLY A C 1
ATOM 668 O O . GLY A 1 85 ? 34.209 -10.778 -22.097 1.00 48.84 85 GLY A O 1
ATOM 669 N N . LYS A 1 86 ? 36.120 -10.476 -23.278 1.00 50.88 86 LYS A N 1
ATOM 670 C CA . LYS A 1 86 ? 35.611 -9.997 -24.579 1.00 50.88 86 LYS A CA 1
ATOM 671 C C . LYS A 1 86 ? 34.177 -10.455 -24.912 1.00 50.88 86 LYS A C 1
ATOM 673 O O . LYS A 1 86 ? 34.010 -11.465 -25.587 1.00 50.88 86 LYS A O 1
ATOM 678 N N . ILE A 1 87 ? 33.166 -9.675 -24.531 1.00 50.31 87 ILE A N 1
ATOM 679 C CA . ILE A 1 87 ? 31.833 -9.666 -25.147 1.00 50.31 87 ILE A CA 1
ATOM 680 C C . ILE A 1 87 ? 31.355 -8.210 -25.166 1.00 50.31 87 ILE A C 1
ATOM 682 O O . ILE A 1 87 ? 31.521 -7.470 -24.204 1.00 50.31 87 ILE A O 1
ATOM 686 N N . ILE A 1 88 ? 30.807 -7.809 -26.309 1.00 52.09 88 ILE A N 1
ATOM 687 C CA . ILE A 1 88 ? 30.440 -6.456 -26.759 1.00 52.09 88 ILE A CA 1
ATOM 688 C C . ILE A 1 88 ? 29.163 -5.950 -26.045 1.00 52.09 88 ILE A C 1
ATOM 690 O O . ILE A 1 88 ? 28.281 -5.356 -26.653 1.00 52.09 88 ILE A O 1
ATOM 694 N N . GLN A 1 89 ? 29.001 -6.230 -24.753 1.00 55.62 89 GLN A N 1
ATOM 695 C CA . GLN A 1 89 ? 27.839 -5.791 -23.980 1.00 55.62 89 GLN A CA 1
ATOM 696 C C . GLN A 1 89 ? 28.307 -4.860 -22.874 1.00 55.62 89 GLN A C 1
ATOM 698 O O . GLN A 1 89 ? 29.007 -5.292 -21.965 1.00 55.62 89 GLN A O 1
ATOM 703 N N . ASP A 1 90 ? 27.928 -3.586 -22.991 1.00 62.28 90 ASP A N 1
ATOM 704 C CA . ASP A 1 90 ? 28.106 -2.577 -21.953 1.00 62.28 90 ASP A CA 1
ATOM 705 C C . ASP A 1 90 ? 27.481 -3.097 -20.643 1.00 62.28 90 ASP A C 1
ATOM 707 O O . ASP A 1 90 ? 26.250 -3.225 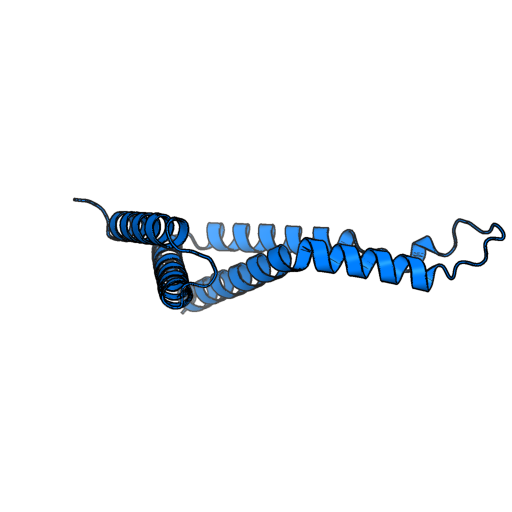-20.553 1.00 62.28 90 ASP A O 1
ATOM 711 N N . PRO A 1 91 ? 28.299 -3.427 -19.626 1.00 61.00 91 PRO A N 1
ATOM 712 C CA . PRO A 1 91 ? 27.808 -3.935 -18.352 1.00 61.00 91 PRO A CA 1
ATOM 713 C C . PRO A 1 91 ? 26.839 -2.962 -17.663 1.00 61.00 91 PRO A C 1
ATOM 715 O O . PRO A 1 91 ? 26.031 -3.398 -16.840 1.00 61.00 91 PRO A O 1
ATOM 718 N N . GLY A 1 92 ? 26.891 -1.666 -18.004 1.00 64.06 92 GLY A N 1
ATOM 719 C CA . GLY A 1 92 ? 25.989 -0.620 -17.510 1.00 64.06 92 GLY A CA 1
ATOM 720 C C . GLY A 1 92 ? 24.609 -0.706 -18.117 1.00 64.06 92 GLY A C 1
ATOM 721 O O . GLY A 1 92 ? 23.613 -0.677 -17.395 1.00 64.06 92 GLY A O 1
ATOM 722 N N . ALA A 1 93 ? 24.534 -0.910 -19.428 1.00 64.81 93 ALA A N 1
ATOM 723 C CA . ALA A 1 93 ? 23.262 -1.108 -20.110 1.00 64.81 93 ALA A CA 1
ATOM 724 C C . ALA A 1 93 ? 22.542 -2.380 -19.617 1.00 64.81 93 ALA A C 1
ATOM 726 O O . ALA A 1 93 ? 21.316 -2.392 -19.455 1.00 64.81 93 ALA A O 1
ATOM 727 N N . TYR A 1 94 ? 23.296 -3.444 -19.324 1.00 66.06 94 TYR A N 1
ATOM 728 C CA . TYR A 1 94 ? 22.741 -4.700 -18.814 1.00 66.06 94 TYR A CA 1
ATOM 729 C C . TYR A 1 94 ? 22.220 -4.574 -17.373 1.00 66.06 94 TYR A C 1
ATOM 731 O O . TYR A 1 94 ? 21.078 -4.954 -17.099 1.00 66.06 94 TYR A O 1
ATOM 739 N N . SER A 1 95 ? 23.004 -3.989 -16.458 1.00 72.00 95 SER A N 1
ATOM 740 C CA . SER A 1 95 ? 22.565 -3.774 -15.072 1.00 72.00 95 SER A CA 1
ATOM 741 C C . SER A 1 95 ? 21.391 -2.797 -14.982 1.00 72.00 95 SER A C 1
ATOM 743 O O . SER A 1 95 ? 20.459 -3.041 -14.217 1.00 72.00 95 SER A O 1
ATOM 745 N N . ALA A 1 96 ? 21.371 -1.746 -15.808 1.00 77.88 96 ALA A N 1
ATOM 746 C CA . ALA A 1 96 ? 20.241 -0.825 -15.911 1.00 77.88 96 ALA A CA 1
ATOM 747 C C . ALA A 1 96 ? 18.960 -1.540 -16.365 1.00 77.88 96 ALA A C 1
ATOM 749 O O . ALA A 1 96 ? 17.889 -1.307 -15.804 1.00 77.88 96 ALA A O 1
ATOM 750 N N . THR A 1 97 ? 19.067 -2.457 -17.331 1.00 79.31 97 THR A N 1
ATOM 751 C CA . THR A 1 97 ? 17.924 -3.249 -17.809 1.00 79.31 97 THR A CA 1
ATOM 752 C C . THR A 1 97 ? 17.385 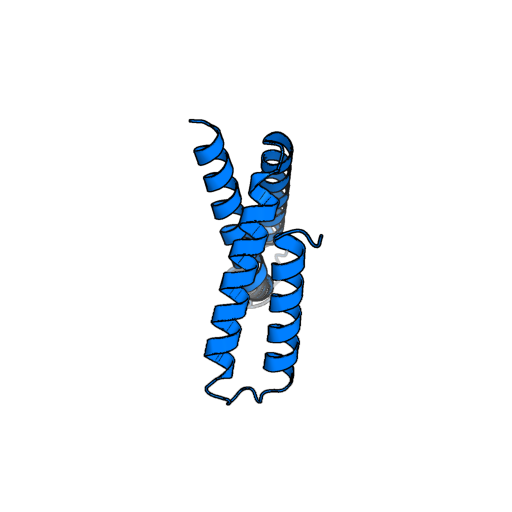-4.173 -16.717 1.00 79.31 97 THR A C 1
ATOM 754 O O . THR A 1 97 ? 16.175 -4.216 -16.503 1.00 79.31 97 THR A O 1
ATOM 757 N N . ILE A 1 98 ? 18.263 -4.862 -15.982 1.00 77.25 98 ILE A N 1
ATOM 758 C CA . ILE A 1 98 ? 17.859 -5.720 -14.858 1.00 77.25 98 ILE A CA 1
ATOM 759 C C . ILE A 1 98 ? 17.216 -4.894 -13.745 1.00 77.25 98 ILE A C 1
ATOM 761 O O . ILE A 1 98 ? 16.146 -5.252 -13.267 1.00 77.25 98 ILE A O 1
ATOM 765 N N . ASN A 1 99 ? 17.821 -3.769 -13.362 1.00 83.81 99 ASN A N 1
ATOM 766 C CA . ASN A 1 99 ? 17.286 -2.901 -12.315 1.00 83.81 99 ASN A CA 1
ATOM 767 C C . ASN A 1 99 ? 15.929 -2.301 -12.707 1.00 83.81 99 ASN A C 1
ATOM 769 O O . ASN A 1 99 ? 15.062 -2.157 -11.843 1.00 83.81 99 ASN A O 1
ATOM 773 N N . ARG A 1 100 ? 15.723 -1.985 -13.994 1.00 83.19 100 ARG A N 1
ATOM 774 C CA . ARG A 1 100 ? 14.424 -1.548 -14.521 1.00 83.19 100 ARG A CA 1
ATOM 775 C C . ARG A 1 100 ? 13.379 -2.651 -14.386 1.00 83.19 100 ARG A C 1
ATOM 777 O O . ARG A 1 100 ? 12.349 -2.407 -13.775 1.00 83.19 100 ARG A O 1
ATOM 784 N N . LEU A 1 101 ? 13.667 -3.857 -14.877 1.00 83.06 101 LEU A N 1
ATOM 785 C CA . LEU A 1 101 ? 12.752 -5.003 -14.780 1.00 83.06 101 LEU A CA 1
ATOM 786 C C . LEU A 1 101 ? 12.438 -5.368 -13.326 1.00 83.06 101 LEU A C 1
ATOM 788 O O . LEU A 1 101 ? 11.297 -5.667 -12.995 1.00 83.06 101 LEU A O 1
ATOM 792 N N . LEU A 1 102 ? 13.437 -5.298 -12.446 1.00 81.81 102 LEU A N 1
ATOM 793 C CA . LEU A 1 102 ? 13.270 -5.540 -11.018 1.00 81.81 102 LEU A CA 1
ATOM 794 C C . LEU A 1 102 ? 12.389 -4.458 -10.371 1.00 81.81 102 LEU A C 1
ATOM 796 O O . LEU A 1 102 ? 11.515 -4.770 -9.569 1.00 81.81 102 LEU A O 1
ATOM 800 N N . SER A 1 103 ? 12.567 -3.193 -10.757 1.00 81.25 103 SER A N 1
ATOM 801 C CA . SER A 1 103 ? 11.721 -2.095 -10.274 1.00 81.25 103 SER A CA 1
ATOM 802 C C . SER A 1 103 ? 10.290 -2.191 -10.804 1.00 81.25 103 SER A C 1
ATOM 804 O O . SER A 1 103 ? 9.366 -1.918 -10.054 1.00 81.25 103 SER A O 1
ATOM 806 N N . GLU A 1 104 ? 10.094 -2.609 -12.057 1.00 85.56 104 GLU A N 1
ATOM 807 C CA . GLU A 1 104 ? 8.769 -2.854 -12.647 1.00 85.56 104 GLU A CA 1
ATOM 808 C C . GLU A 1 104 ? 8.061 -4.024 -11.958 1.00 85.56 104 GLU A C 1
ATOM 810 O O . GLU A 1 104 ? 6.897 -3.905 -11.586 1.00 85.56 104 GLU A O 1
ATOM 815 N N . HIS A 1 105 ? 8.778 -5.123 -11.715 1.00 84.12 105 HIS A N 1
ATOM 816 C CA . HIS A 1 105 ? 8.250 -6.297 -11.022 1.00 84.12 105 HIS A CA 1
ATOM 817 C C . HIS A 1 105 ? 7.793 -5.979 -9.591 1.00 84.12 105 HIS A C 1
ATOM 819 O O . HIS A 1 105 ? 6.779 -6.499 -9.136 1.00 84.12 105 HIS A O 1
ATOM 825 N N . HIS A 1 106 ? 8.524 -5.113 -8.884 1.00 84.56 106 HIS A N 1
ATOM 826 C CA . HIS A 1 106 ? 8.194 -4.714 -7.514 1.00 84.56 106 HIS A CA 1
ATOM 827 C C . HIS A 1 106 ? 7.459 -3.371 -7.421 1.00 84.56 106 HIS A C 1
ATOM 829 O O . HIS A 1 106 ? 7.285 -2.874 -6.313 1.00 84.56 106 HIS A O 1
ATOM 835 N N . ALA A 1 107 ? 7.023 -2.768 -8.533 1.00 82.00 107 ALA A N 1
ATOM 836 C CA . ALA A 1 107 ? 6.450 -1.419 -8.527 1.00 82.00 107 ALA A CA 1
ATOM 837 C C . ALA A 1 107 ? 5.212 -1.328 -7.625 1.00 82.00 107 ALA A C 1
ATOM 839 O O . ALA A 1 107 ? 5.148 -0.472 -6.744 1.00 82.00 107 ALA A O 1
ATOM 840 N N . GLU A 1 108 ? 4.280 -2.266 -7.796 1.00 81.00 108 GLU A N 1
ATOM 841 C CA . GLU A 1 108 ? 3.050 -2.330 -7.006 1.00 81.00 108 GLU A CA 1
ATOM 842 C C . GLU A 1 108 ? 3.340 -2.631 -5.525 1.00 81.00 108 GLU A C 1
ATOM 844 O O . GLU A 1 108 ? 2.757 -2.017 -4.634 1.00 81.00 108 GLU A O 1
ATOM 849 N N . GLU A 1 109 ? 4.291 -3.527 -5.239 1.00 84.38 109 GLU A N 1
ATOM 850 C CA . GLU A 1 109 ? 4.703 -3.845 -3.865 1.00 84.38 109 GLU A CA 1
ATOM 851 C C . GLU A 1 109 ? 5.335 -2.622 -3.179 1.00 84.38 109 GLU A C 1
ATOM 853 O O . GLU A 1 109 ? 5.007 -2.311 -2.034 1.00 84.38 109 GLU A O 1
ATOM 858 N N . ILE A 1 110 ? 6.213 -1.893 -3.876 1.00 86.06 110 ILE A N 1
ATOM 859 C CA . ILE A 1 110 ? 6.850 -0.673 -3.365 1.00 86.06 110 ILE A CA 1
ATOM 860 C C . ILE A 1 110 ? 5.796 0.399 -3.076 1.00 86.06 110 ILE A C 1
ATOM 862 O O . ILE A 1 110 ? 5.863 1.030 -2.019 1.00 86.06 110 ILE A O 1
ATOM 866 N N . GLU A 1 111 ? 4.832 0.600 -3.976 1.00 87.81 111 GLU A N 1
ATOM 867 C CA . GLU A 1 111 ? 3.740 1.565 -3.799 1.00 87.81 111 GLU A CA 1
ATOM 868 C C . GLU A 1 111 ? 2.911 1.225 -2.553 1.00 87.81 111 GLU A C 1
ATOM 870 O O . GLU A 1 111 ? 2.799 2.043 -1.638 1.00 87.81 111 GLU A O 1
ATOM 875 N N . GLN A 1 112 ? 2.449 -0.024 -2.437 1.00 83.19 112 GLN A N 1
ATOM 876 C CA . GLN A 1 112 ? 1.660 -0.488 -1.292 1.00 83.19 112 GLN A CA 1
ATOM 877 C C . GLN A 1 112 ? 2.412 -0.354 0.042 1.00 83.19 112 GLN A C 1
ATOM 879 O O . GLN A 1 112 ? 1.840 0.099 1.040 1.00 83.19 112 GLN A O 1
ATOM 884 N N . LEU A 1 113 ? 3.696 -0.731 0.076 1.00 86.62 113 LEU A N 1
ATOM 885 C CA . LEU A 1 113 ? 4.541 -0.612 1.268 1.00 86.62 113 LEU A CA 1
ATOM 886 C C . LEU A 1 113 ? 4.779 0.854 1.649 1.00 86.62 113 LEU A C 1
ATOM 888 O O . LEU A 1 113 ? 4.748 1.189 2.834 1.00 86.62 113 LEU A O 1
ATOM 892 N N . THR A 1 114 ? 4.977 1.732 0.665 1.00 88.31 114 THR A N 1
ATOM 893 C CA . THR A 1 114 ? 5.189 3.169 0.897 1.00 88.31 114 THR A CA 1
ATOM 894 C C . THR A 1 114 ? 3.927 3.825 1.455 1.00 88.31 114 THR A C 1
ATOM 896 O O . THR A 1 114 ? 3.998 4.526 2.467 1.00 88.31 114 THR A O 1
ATOM 899 N N . ASP A 1 115 ? 2.763 3.519 0.883 1.00 87.50 115 ASP A N 1
ATOM 900 C CA . ASP A 1 115 ? 1.468 4.009 1.361 1.00 87.50 115 ASP A CA 1
ATOM 901 C C . ASP A 1 115 ? 1.131 3.494 2.763 1.00 87.50 115 ASP A C 1
ATOM 903 O O . ASP A 1 115 ? 0.554 4.209 3.591 1.00 87.50 115 ASP A O 1
ATOM 907 N N . ARG A 1 116 ? 1.470 2.235 3.067 1.00 86.50 116 ARG A N 1
ATOM 908 C CA . ARG A 1 116 ? 1.285 1.677 4.413 1.00 86.50 116 ARG A CA 1
ATOM 909 C C . ARG A 1 116 ? 2.197 2.369 5.422 1.00 86.50 116 ARG A C 1
ATOM 911 O O . ARG A 1 116 ? 1.735 2.743 6.496 1.00 86.50 116 ARG A O 1
ATOM 918 N N . LEU A 1 117 ? 3.458 2.588 5.064 1.00 88.38 117 LEU A N 1
ATOM 919 C CA . LEU A 1 117 ? 4.435 3.257 5.918 1.00 88.38 117 LEU A CA 1
ATOM 920 C C . LEU A 1 117 ? 4.057 4.720 6.193 1.00 88.38 117 LEU A C 1
ATOM 922 O O . LEU A 1 117 ? 4.190 5.168 7.331 1.00 88.38 117 LEU A O 1
ATOM 926 N N . ALA A 1 118 ? 3.529 5.442 5.200 1.00 88.50 118 ALA A N 1
ATOM 927 C CA . ALA A 1 118 ? 2.997 6.793 5.389 1.00 88.50 118 ALA A CA 1
ATOM 928 C C . ALA A 1 118 ? 1.836 6.815 6.399 1.00 88.50 118 ALA A C 1
ATOM 930 O O . ALA A 1 118 ? 1.832 7.631 7.321 1.00 88.50 118 ALA A O 1
ATOM 931 N N . ARG A 1 119 ? 0.895 5.868 6.283 1.00 84.38 119 ARG A N 1
ATOM 932 C CA . ARG A 1 119 ? -0.240 5.737 7.212 1.00 84.38 119 ARG A CA 1
ATOM 933 C C . ARG A 1 119 ? 0.192 5.414 8.641 1.00 84.38 119 ARG A C 1
ATOM 935 O O . ARG A 1 119 ? -0.269 6.065 9.572 1.00 84.38 119 ARG A O 1
ATOM 942 N N . LEU A 1 120 ? 1.096 4.450 8.822 1.00 84.94 120 LEU A N 1
ATOM 943 C CA . LEU A 1 120 ? 1.590 4.062 10.151 1.00 84.94 120 LEU A CA 1
ATOM 944 C C . LEU A 1 120 ? 2.364 5.192 10.842 1.00 84.94 120 LEU A C 1
ATOM 946 O O . LEU A 1 120 ? 2.270 5.340 12.057 1.00 84.94 120 LEU A O 1
ATOM 950 N N . ARG A 1 121 ? 3.109 6.000 10.078 1.00 86.31 121 ARG A N 1
ATOM 951 C CA . ARG A 1 121 ? 3.788 7.188 10.615 1.00 86.31 121 ARG A CA 1
ATOM 952 C C . ARG A 1 121 ? 2.794 8.246 11.082 1.00 86.31 121 ARG A C 1
ATOM 954 O O . ARG A 1 121 ? 2.907 8.681 12.219 1.00 86.31 121 ARG A O 1
ATOM 961 N N . SER A 1 122 ? 1.781 8.557 10.268 1.00 84.38 122 SER A N 1
ATOM 962 C CA . SER A 1 122 ? 0.704 9.479 10.663 1.00 84.38 122 SER A CA 1
ATOM 963 C C . SER A 1 122 ? 0.028 9.042 11.966 1.00 84.38 122 SER A C 1
ATOM 965 O O . SER A 1 122 ? -0.217 9.865 12.835 1.00 84.38 122 SER A O 1
ATOM 967 N N . LEU A 1 123 ? -0.216 7.739 12.139 1.00 79.75 123 LEU A N 1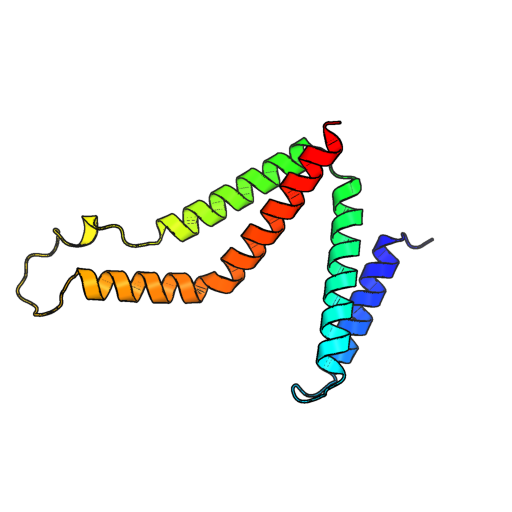
ATOM 968 C CA . LEU A 1 123 ? -0.810 7.194 13.363 1.00 79.75 123 LEU A CA 1
ATOM 969 C C . LEU A 1 123 ? 0.075 7.374 14.605 1.00 79.75 123 LEU A C 1
ATOM 971 O O . LEU A 1 123 ? -0.450 7.622 15.689 1.00 79.75 123 LEU A O 1
ATOM 975 N N . LEU A 1 124 ? 1.400 7.236 14.475 1.00 77.69 124 LEU A N 1
ATOM 976 C CA . LEU A 1 124 ? 2.326 7.499 15.583 1.00 77.69 124 LEU A CA 1
ATOM 977 C C . LEU A 1 124 ? 2.400 8.986 15.927 1.00 77.69 124 LEU A C 1
ATOM 979 O O . LEU A 1 124 ? 2.470 9.313 17.110 1.00 77.69 124 LEU A O 1
ATOM 983 N N . ASP A 1 125 ? 2.370 9.855 14.917 1.00 79.31 125 ASP A N 1
ATOM 984 C CA . ASP A 1 125 ? 2.391 11.306 15.105 1.00 79.31 125 ASP A CA 1
ATOM 985 C C . ASP A 1 125 ? 1.103 11.786 15.805 1.00 79.31 125 ASP A C 1
ATOM 987 O O . ASP A 1 125 ? 1.176 12.563 16.756 1.00 79.31 125 ASP A O 1
ATOM 991 N N . ASP A 1 126 ? -0.059 11.241 15.425 1.00 66.94 126 ASP A N 1
ATOM 992 C CA . ASP A 1 126 ? -1.359 11.551 16.043 1.00 66.94 126 ASP A CA 1
ATOM 993 C C . ASP A 1 126 ? -1.515 10.971 17.464 1.00 66.94 126 ASP A C 1
ATOM 995 O O . ASP A 1 126 ? -2.280 11.497 18.270 1.00 66.94 126 ASP A O 1
ATOM 999 N N . SER A 1 127 ? -0.791 9.895 17.798 1.00 61.69 127 SER A N 1
ATOM 1000 C CA . SER A 1 127 ? -0.824 9.261 19.131 1.00 61.69 127 SER A CA 1
ATOM 1001 C C . SER A 1 127 ? 0.173 9.872 20.129 1.00 61.69 127 SER A C 1
ATOM 1003 O O . SER A 1 127 ? 0.219 9.446 21.285 1.00 61.69 127 SER A O 1
ATOM 1005 N N . GLY A 1 128 ? 1.019 10.806 19.677 1.00 55.25 128 GLY A N 1
ATOM 1006 C CA . GLY A 1 128 ? 2.086 11.442 20.457 1.00 55.25 128 GLY A CA 1
ATOM 1007 C C . GLY A 1 128 ? 1.803 12.878 20.921 1.00 55.25 128 GLY A C 1
ATOM 1008 O O . GLY A 1 128 ? 2.712 13.493 21.483 1.00 55.25 128 GLY A O 1
ATOM 1009 N N . ALA A 1 129 ? 0.594 13.405 20.688 1.00 46.22 129 ALA A N 1
ATOM 1010 C CA . ALA A 1 129 ? 0.105 14.702 21.181 1.00 46.22 129 ALA A CA 1
ATOM 1011 C C . ALA A 1 129 ? -0.796 14.534 22.416 1.00 46.22 129 ALA A C 1
ATOM 1013 O O . ALA A 1 129 ? -0.723 15.409 23.310 1.00 46.22 129 ALA A O 1
#

Foldseek 3Di:
DDDPLNVLVVLLVVLVVVLVPDDPPDPCNVVSVVVSVVSVVVSVCVVLVPDDLVVLVVLLVVLVVVVVVLVVPQDDPVVQPPDPDDDPDDVVVVSVVVNVVSCVVCVVVNVVSVVSSVVSVVSSVVVPD

Radius of gyration: 21.47 Å; chains: 1; bounding box: 61×26×48 Å

Secondary structure (DSSP, 8-state):
---HHHHHHHHHHHHHHHHHTS-TT-TTHHHHHHHHHHHHHHHHHHHHTT--HHHHHHHHHHHHHHHHHHHHTS--GGGSSS--S-----HHHHHHHHHHHHHHHTHHHHHHHHHHHHHHHHHHHHT--

Sequence (129 aa):
MPSPIDDLFAQISDLSTRIAALDESDPTRKKLERNRVRLRDQAASIADAGRHPESVRLEIESIQNRLAQINGMKITEGYQEKRGGKIIQDPGAYSATINRLLSEHHAEEIEQLTDRLARLRSLLDDSGA